Protein AF-A0A838VTC4-F1 (afdb_monomer)

Nearest PDB structures (foldseek):
  7eev-assembly1_A  TM=9.833E-01  e=1.270E-20  Rhodococcus wratislaviensis

pLDDT: mean 94.17, std 4.6, range [53.31, 98.56]

Sequence (169 aa):
SDVFGSDICTCRPYLAHGIEVCVQTAQEGGVGIIIYCRKEGRALGEVTKFLVYNARKRQVGGDRADAYFSRTECVAGVQDMRFQELMPDVLHWLGISRIDRMVSMSNLKFDAIINSGIEIVERVAIPDDLIPPDARVEIEAKKAAGYYTEGVVLDELGLAEIKGRALEV

Mean predicted aligned error: 3.41 Å

Secondary structure (DSSP, 8-state):
-TTT--SSSSHHHHHHHHHHHHHHHHHTTS---------TTTTT-HHHHHHHHHHHHHSTT-SBSTTHHHHHHHHHSSS-----TTTTHHHHHTT--EEEEEE---HHHHHHHHHTT-EEEEEEPPPGGGS-GGGHHHHHHHHHTT---SSPPP-HHHHHH-B-PPPP-

Structure (mmCIF, N/CA/C/O backbone):
data_AF-A0A838VTC4-F1
#
_entry.id   AF-A0A838VTC4-F1
#
loop_
_atom_site.group_PDB
_atom_site.id
_atom_site.type_symbol
_atom_site.label_atom_id
_atom_site.label_alt_id
_atom_site.label_comp_id
_atom_site.label_asym_id
_atom_site.label_entity_id
_atom_site.label_seq_id
_atom_site.pdbx_PDB_ins_code
_atom_site.Cartn_x
_atom_site.Cartn_y
_atom_site.Cartn_z
_atom_site.occupancy
_atom_site.B_iso_or_equiv
_atom_site.auth_seq_id
_atom_site.auth_comp_id
_atom_site.auth_asym_id
_atom_site.auth_atom_id
_atom_site.pdbx_PDB_model_num
ATOM 1 N N . SER A 1 1 ? -5.618 5.644 -9.972 1.00 85.56 1 SER A N 1
ATOM 2 C CA . SER A 1 1 ? -6.216 4.294 -9.957 1.00 85.56 1 SER A CA 1
ATOM 3 C C . SER A 1 1 ? -7.554 4.350 -9.251 1.00 85.56 1 SER A C 1
ATOM 5 O O . SER A 1 1 ? -8.536 3.947 -9.851 1.00 85.56 1 SER A O 1
ATOM 7 N N . ASP A 1 2 ? -7.609 4.957 -8.066 1.00 91.94 2 ASP A N 1
ATOM 8 C CA . ASP A 1 2 ? -8.803 5.057 -7.213 1.00 91.94 2 ASP A CA 1
ATOM 9 C C . ASP A 1 2 ? -10.041 5.582 -7.955 1.00 91.94 2 ASP A C 1
ATOM 11 O O . ASP A 1 2 ? -11.115 5.010 -7.821 1.00 91.94 2 ASP A O 1
ATOM 15 N N . VAL A 1 3 ? -9.870 6.598 -8.811 1.00 89.50 3 VAL A N 1
ATOM 16 C CA . VAL A 1 3 ? -10.949 7.153 -9.652 1.00 89.50 3 VAL A CA 1
ATOM 17 C C . VAL A 1 3 ? -10.935 6.570 -11.071 1.00 89.50 3 VAL A C 1
ATOM 19 O O . VAL A 1 3 ? -11.936 6.050 -11.546 1.00 89.50 3 VAL A O 1
ATOM 22 N N . PHE A 1 4 ? -9.789 6.626 -11.760 1.00 90.19 4 PHE A N 1
ATOM 23 C CA . PHE A 1 4 ? -9.688 6.298 -13.194 1.00 90.19 4 PHE A CA 1
ATOM 24 C C . PHE A 1 4 ? -9.511 4.805 -13.525 1.00 90.19 4 PHE A C 1
ATOM 26 O O . PHE A 1 4 ? -9.187 4.460 -14.655 1.00 90.19 4 PHE A O 1
ATOM 33 N N . GLY A 1 5 ? -9.633 3.901 -12.554 1.00 87.75 5 GLY A N 1
ATOM 34 C CA . GLY A 1 5 ? -9.686 2.459 -12.818 1.00 87.75 5 GLY A CA 1
ATOM 35 C C . GLY A 1 5 ? -8.370 1.760 -13.189 1.00 87.75 5 GLY A C 1
ATOM 36 O O . GLY A 1 5 ? -8.390 0.543 -13.336 1.00 87.75 5 GLY A O 1
ATOM 37 N N . SER A 1 6 ? -7.242 2.478 -13.287 1.00 88.81 6 SER A N 1
ATOM 38 C CA . SER A 1 6 ? -5.933 1.919 -13.686 1.00 88.81 6 SER A CA 1
ATOM 39 C C . SER A 1 6 ? -5.552 0.622 -12.953 1.00 88.81 6 SER A C 1
ATOM 41 O O . SER A 1 6 ? -5.682 0.537 -11.728 1.00 88.81 6 SER A O 1
ATOM 43 N N . ASP A 1 7 ? -5.044 -0.338 -13.727 1.00 91.75 7 ASP A N 1
ATOM 44 C CA . ASP A 1 7 ? -4.662 -1.711 -13.370 1.00 91.75 7 ASP A CA 1
ATOM 45 C C . ASP A 1 7 ? -3.146 -1.905 -13.151 1.00 91.75 7 ASP A C 1
ATOM 47 O O . ASP A 1 7 ? -2.719 -2.991 -12.778 1.00 91.75 7 ASP A O 1
ATOM 51 N N . ILE A 1 8 ? -2.326 -0.861 -13.321 1.00 92.38 8 ILE A N 1
ATOM 52 C CA . ILE A 1 8 ? -0.862 -0.917 -13.113 1.00 92.38 8 ILE A CA 1
ATOM 53 C C . ILE A 1 8 ? -0.454 -0.916 -11.630 1.00 92.38 8 ILE A C 1
ATOM 55 O O . ILE A 1 8 ? 0.719 -1.084 -11.293 1.00 92.38 8 ILE A O 1
ATOM 59 N N . CYS A 1 9 ? -1.401 -0.643 -10.733 1.00 93.88 9 CYS A N 1
ATOM 60 C CA . CYS A 1 9 ? -1.152 -0.563 -9.303 1.00 93.88 9 CYS A CA 1
ATOM 61 C C . CYS A 1 9 ? -2.320 -1.126 -8.494 1.00 93.88 9 CYS A C 1
ATOM 63 O O . CYS A 1 9 ? -3.454 -1.205 -8.969 1.00 93.88 9 CYS A O 1
ATOM 65 N N . THR A 1 10 ? -2.053 -1.468 -7.238 1.00 95.38 10 THR A N 1
ATOM 66 C CA . THR A 1 10 ? -3.048 -2.042 -6.326 1.00 95.38 10 THR A CA 1
ATOM 67 C C . THR A 1 10 ? -3.829 -1.013 -5.523 1.00 95.38 10 THR A C 1
ATOM 69 O O . THR A 1 10 ? -4.661 -1.409 -4.722 1.00 95.38 10 THR A O 1
ATOM 72 N N . CYS A 1 11 ? -3.644 0.295 -5.740 1.00 94.81 11 CYS A N 1
ATOM 73 C CA . CYS A 1 11 ? -4.306 1.338 -4.938 1.00 94.81 11 CYS A CA 1
ATOM 74 C C . CYS A 1 11 ? -5.837 1.181 -4.876 1.00 94.81 11 CYS A C 1
ATOM 76 O O . CYS A 1 11 ? -6.391 1.111 -3.780 1.00 94.81 11 CYS A O 1
ATOM 78 N N . ARG A 1 12 ? -6.511 1.047 -6.030 1.00 95.19 12 ARG A N 1
ATOM 79 C CA . ARG A 1 12 ? -7.968 0.856 -6.081 1.00 95.19 12 ARG A CA 1
ATOM 80 C C . ARG A 1 12 ? -8.414 -0.490 -5.492 1.00 95.19 12 ARG A C 1
ATOM 82 O O . ARG A 1 12 ? -9.309 -0.459 -4.652 1.00 95.19 12 ARG A O 1
ATOM 89 N N . PRO A 1 13 ? -7.828 -1.644 -5.875 1.00 95.75 13 PRO A N 1
ATOM 90 C CA . PRO A 1 13 ? -8.122 -2.916 -5.215 1.00 95.75 13 PRO A CA 1
ATOM 91 C C . PRO A 1 13 ? -7.987 -2.862 -3.690 1.00 95.75 13 PRO A C 1
ATOM 93 O O . PRO A 1 13 ? -8.860 -3.342 -2.978 1.00 95.75 13 PRO A O 1
ATOM 96 N N . TYR A 1 14 ? -6.941 -2.204 -3.185 1.00 95.62 14 TYR A N 1
ATOM 97 C CA . TYR A 1 14 ? -6.702 -2.067 -1.750 1.00 95.62 14 TYR A CA 1
ATOM 98 C C . TYR A 1 14 ? -7.752 -1.185 -1.066 1.00 95.62 14 TYR A C 1
ATOM 100 O O . TYR A 1 14 ? -8.201 -1.505 0.031 1.00 95.62 14 TYR A O 1
ATOM 108 N N . LEU A 1 15 ? -8.156 -0.082 -1.707 1.00 96.25 15 LEU A N 1
ATOM 109 C CA . LEU A 1 15 ? -9.227 0.779 -1.207 1.00 96.25 15 LEU A CA 1
ATOM 110 C C . LEU A 1 15 ? -10.560 0.024 -1.142 1.00 96.25 15 LEU A C 1
ATOM 112 O O . LEU A 1 15 ? -11.241 0.086 -0.124 1.00 96.25 15 LEU A O 1
ATOM 116 N N . ALA A 1 16 ? -10.912 -0.706 -2.204 1.00 95.88 16 ALA A N 1
ATOM 117 C CA . ALA A 1 16 ? -12.139 -1.496 -2.255 1.00 95.88 16 ALA A CA 1
ATOM 118 C C . ALA A 1 16 ? -12.147 -2.598 -1.186 1.00 95.88 16 ALA A C 1
ATOM 120 O O . ALA A 1 16 ? -13.109 -2.694 -0.429 1.00 95.88 16 ALA A O 1
ATOM 121 N N . HIS A 1 17 ? -11.052 -3.353 -1.064 1.00 97.12 17 HIS A N 1
ATOM 122 C CA . HIS A 1 17 ? -10.907 -4.385 -0.040 1.00 97.12 17 HIS A CA 1
ATOM 123 C C . HIS A 1 17 ? -10.958 -3.803 1.380 1.00 97.12 17 HIS A C 1
ATOM 125 O O . HIS A 1 17 ? -11.638 -4.335 2.250 1.00 97.12 17 HIS A O 1
ATOM 131 N N . GLY A 1 18 ? -10.304 -2.663 1.620 1.00 97.56 18 GLY A N 1
ATOM 132 C CA . GLY A 1 18 ? -10.391 -1.973 2.906 1.00 97.56 18 GLY A CA 1
ATOM 133 C C . GLY A 1 18 ? -11.827 -1.576 3.257 1.00 97.56 18 GLY A C 1
ATOM 134 O O . GLY A 1 18 ? -12.248 -1.769 4.397 1.00 97.56 18 GLY A O 1
ATOM 135 N N . ILE A 1 19 ? -12.589 -1.046 2.292 1.00 97.75 19 ILE A N 1
ATOM 136 C CA . ILE A 1 19 ? -14.006 -0.698 2.483 1.00 97.75 19 ILE A CA 1
ATOM 137 C C . ILE A 1 19 ? -14.830 -1.952 2.789 1.00 97.75 19 ILE A C 1
ATOM 139 O O . ILE A 1 19 ? -15.636 -1.924 3.714 1.00 97.75 19 ILE A O 1
ATOM 143 N N . GLU A 1 20 ? -14.612 -3.045 2.060 1.00 97.81 20 GLU A N 1
ATOM 144 C CA . GLU A 1 20 ? -15.281 -4.327 2.300 1.00 97.81 20 GLU A CA 1
ATOM 145 C C . GLU A 1 20 ? -15.036 -4.834 3.726 1.00 97.81 20 GLU A C 1
ATOM 147 O O . GLU A 1 20 ? -15.995 -5.099 4.449 1.00 97.81 20 GLU A O 1
ATOM 152 N N . VAL A 1 21 ? -13.774 -4.873 4.167 1.00 97.88 21 VAL A N 1
ATOM 153 C CA . VAL A 1 21 ? -13.415 -5.265 5.538 1.00 97.88 21 VAL A CA 1
ATOM 154 C C . VAL A 1 21 ? -14.064 -4.330 6.559 1.00 97.88 21 VAL A C 1
ATOM 156 O O . VAL A 1 21 ? -14.585 -4.792 7.567 1.00 97.88 21 VAL A O 1
ATOM 159 N N . CYS A 1 22 ? -14.103 -3.019 6.303 1.00 98.19 22 CYS A N 1
ATOM 160 C CA . CYS A 1 22 ? -14.771 -2.068 7.196 1.00 98.19 22 CYS A CA 1
ATOM 161 C C . CYS A 1 22 ? -16.278 -2.331 7.323 1.00 98.19 22 CYS A C 1
ATOM 163 O O . CYS A 1 22 ? -16.821 -2.228 8.424 1.00 98.19 22 CYS A O 1
ATOM 165 N N . VAL A 1 23 ? -16.950 -2.662 6.216 1.00 98.31 23 VAL A N 1
ATOM 166 C CA . VAL A 1 23 ? -18.380 -3.003 6.208 1.00 98.31 23 VAL A CA 1
ATOM 167 C C . VAL A 1 23 ? -18.625 -4.308 6.962 1.00 98.31 23 VAL A C 1
ATOM 169 O O . VAL A 1 23 ? -19.526 -4.345 7.796 1.00 98.31 23 VAL A O 1
ATOM 172 N N . GLN A 1 24 ? -17.807 -5.339 6.732 1.00 97.88 24 GLN A N 1
ATOM 173 C CA . GLN A 1 24 ? -17.883 -6.610 7.463 1.00 97.88 24 GLN A CA 1
ATOM 174 C C . GLN A 1 24 ? -17.704 -6.394 8.971 1.00 97.88 24 GLN A C 1
ATOM 176 O O . GLN A 1 24 ? -18.561 -6.794 9.753 1.00 97.88 24 GLN A O 1
ATOM 181 N N . THR A 1 25 ? -16.670 -5.650 9.377 1.00 97.88 25 THR A N 1
ATOM 182 C CA . THR A 1 25 ? -16.437 -5.297 10.785 1.00 97.88 25 THR A CA 1
ATOM 183 C C . THR A 1 25 ? -17.648 -4.592 11.401 1.00 97.88 25 THR A C 1
ATOM 185 O O . THR A 1 25 ? -18.024 -4.892 12.531 1.00 97.88 25 THR A O 1
ATOM 188 N N . ALA A 1 26 ? -18.294 -3.673 10.675 1.00 97.62 26 ALA A N 1
ATOM 189 C CA . ALA A 1 26 ? -19.499 -2.998 11.161 1.00 97.62 26 ALA A CA 1
ATOM 190 C C . ALA A 1 26 ? -20.701 -3.952 11.300 1.00 97.62 26 ALA A C 1
ATOM 192 O O . ALA A 1 26 ? -21.472 -3.836 12.252 1.00 97.62 26 ALA A O 1
ATOM 193 N N . GLN A 1 27 ? -20.856 -4.911 10.383 1.00 98.19 27 GLN A N 1
ATOM 194 C CA . GLN A 1 27 ? -21.901 -5.941 10.450 1.00 98.19 27 GLN A CA 1
ATOM 195 C C . GLN A 1 27 ? -21.704 -6.901 11.630 1.00 98.19 27 GLN A C 1
ATOM 197 O O . GLN A 1 27 ? -22.682 -7.370 12.208 1.00 98.19 27 GLN A O 1
ATOM 202 N N . GLU A 1 28 ? -20.455 -7.146 12.020 1.00 97.69 28 GLU A N 1
ATOM 203 C CA . GLU A 1 28 ? -20.073 -7.961 13.179 1.00 97.69 28 GLU A CA 1
ATOM 204 C C . GLU A 1 28 ? -20.172 -7.197 14.517 1.00 97.69 28 GLU A C 1
ATOM 206 O O . GLU A 1 28 ? -19.882 -7.752 15.576 1.00 97.69 28 GLU A O 1
ATOM 211 N N . GLY A 1 29 ? -20.615 -5.934 14.494 1.00 97.00 29 GLY A N 1
ATOM 212 C CA . GLY A 1 29 ? -20.790 -5.093 15.683 1.00 97.00 29 GLY A CA 1
ATOM 213 C C . GLY A 1 29 ? -19.558 -4.272 16.079 1.00 97.00 29 GLY A C 1
ATOM 214 O O . GLY A 1 29 ? -19.562 -3.646 17.139 1.00 97.00 29 GLY A O 1
ATOM 215 N N . GLY A 1 30 ? -18.514 -4.257 15.247 1.00 97.19 30 GLY A N 1
ATOM 216 C CA . GLY A 1 30 ? -17.336 -3.404 15.395 1.00 97.19 30 GLY A CA 1
ATOM 217 C C . GLY A 1 30 ? -17.453 -2.065 14.656 1.00 97.19 30 GLY A C 1
ATOM 218 O O . GLY A 1 30 ? -18.529 -1.636 14.240 1.00 97.19 30 GLY A O 1
ATOM 219 N N . VAL A 1 31 ? -16.314 -1.390 14.471 1.00 97.75 31 VAL A N 1
ATOM 220 C CA . VAL A 1 31 ? -16.219 -0.129 13.720 1.00 97.75 31 VAL A CA 1
ATOM 221 C C . VAL A 1 31 ? -15.117 -0.236 12.670 1.00 97.75 31 VAL A C 1
ATOM 223 O O . VAL A 1 31 ? -13.951 -0.443 12.995 1.00 97.75 31 VAL A O 1
ATOM 226 N N . GLY A 1 32 ? -15.487 -0.074 11.400 1.00 97.69 32 GLY A N 1
ATOM 227 C CA . GLY A 1 32 ? -14.544 0.048 10.291 1.00 97.69 32 GLY A CA 1
ATOM 228 C C . GLY A 1 32 ? -14.164 1.506 10.026 1.00 97.69 32 GLY A C 1
ATOM 229 O O . GLY A 1 32 ? -15.035 2.375 9.998 1.00 97.69 32 GLY A O 1
ATOM 230 N N . ILE A 1 33 ? -12.875 1.784 9.810 1.00 97.56 33 ILE A N 1
ATOM 231 C CA . ILE A 1 33 ? -12.361 3.138 9.557 1.00 97.56 33 ILE A CA 1
ATOM 232 C C . ILE A 1 33 ? -11.449 3.128 8.329 1.00 97.56 33 ILE A C 1
ATOM 234 O O . ILE A 1 33 ? -10.474 2.382 8.266 1.00 97.56 33 ILE A O 1
ATOM 238 N N . ILE A 1 34 ? -11.725 4.027 7.381 1.00 97.31 34 ILE A N 1
ATOM 239 C CA . ILE A 1 34 ? -10.852 4.306 6.238 1.00 97.31 34 ILE A CA 1
ATOM 240 C C . ILE A 1 34 ? -10.224 5.684 6.403 1.00 97.31 34 ILE A C 1
ATOM 242 O O . ILE A 1 34 ? -10.914 6.702 6.424 1.00 97.31 34 ILE A O 1
ATOM 246 N N . ILE A 1 35 ? -8.893 5.721 6.449 1.00 95.69 35 ILE A N 1
ATOM 247 C CA . ILE A 1 35 ? -8.120 6.964 6.433 1.00 95.69 35 ILE A CA 1
ATOM 248 C C . ILE A 1 35 ? -7.581 7.184 5.022 1.00 95.69 35 ILE A C 1
ATOM 250 O O . ILE A 1 35 ? -6.639 6.523 4.578 1.00 95.69 35 ILE A O 1
ATOM 254 N N . TYR A 1 36 ? -8.165 8.148 4.314 1.00 95.31 36 TYR A N 1
ATOM 255 C CA . TYR A 1 36 ? -7.762 8.490 2.953 1.00 95.31 36 TYR A CA 1
ATOM 256 C C . TYR A 1 36 ? -6.722 9.623 2.942 1.00 95.31 36 TYR A C 1
ATOM 258 O O . TYR A 1 36 ? -7.046 10.809 2.851 1.00 95.31 36 TYR A O 1
ATOM 266 N N . CYS A 1 37 ? -5.438 9.269 3.045 1.00 92.81 37 CYS A N 1
ATOM 267 C CA . CYS A 1 37 ? -4.347 10.246 3.002 1.00 92.81 37 CYS A CA 1
ATOM 268 C C . CYS A 1 37 ? -4.117 10.772 1.576 1.00 92.81 37 CYS A C 1
ATOM 270 O O . CYS A 1 37 ? -3.650 10.038 0.704 1.00 92.81 37 CYS A O 1
ATOM 272 N N . ARG A 1 38 ? -4.320 12.076 1.357 1.00 92.38 38 ARG A N 1
ATOM 273 C CA . ARG A 1 38 ? -4.102 12.760 0.064 1.00 92.38 38 ARG A CA 1
ATOM 274 C C . ARG A 1 38 ? -2.613 13.005 -0.252 1.00 92.38 38 ARG A C 1
ATOM 276 O O . ARG A 1 38 ? -2.207 14.126 -0.535 1.00 92.38 38 ARG A O 1
ATOM 283 N N . LYS A 1 39 ? -1.791 11.954 -0.191 1.00 92.12 39 LYS A N 1
ATOM 284 C CA . LYS A 1 39 ? -0.341 11.965 -0.465 1.00 92.12 39 LYS A CA 1
ATOM 285 C C . LYS A 1 39 ? -0.036 11.187 -1.756 1.00 92.12 39 LYS A C 1
ATOM 287 O O . LYS A 1 39 ? 0.592 10.126 -1.721 1.00 92.12 39 LYS A O 1
ATOM 292 N N . GLU A 1 40 ? -0.532 11.694 -2.887 1.00 94.50 40 GLU A N 1
ATOM 293 C CA . GLU A 1 40 ? -0.437 11.035 -4.202 1.00 94.50 40 GLU A CA 1
ATOM 294 C C . GLU A 1 40 ? 1.019 10.784 -4.629 1.00 94.50 40 GLU A C 1
ATOM 296 O O . GLU A 1 40 ? 1.914 11.582 -4.351 1.00 94.50 40 GLU A O 1
ATOM 301 N N . GLY A 1 41 ? 1.257 9.652 -5.296 1.00 92.44 41 GLY A N 1
ATOM 302 C CA . GLY A 1 41 ? 2.555 9.314 -5.872 1.00 92.44 41 GLY A CA 1
ATOM 303 C C . GLY A 1 41 ? 3.661 9.169 -4.834 1.00 92.44 41 GLY A C 1
ATOM 304 O O . GLY A 1 41 ? 4.777 9.575 -5.106 1.00 92.44 41 GLY A O 1
ATOM 305 N N . ARG A 1 42 ? 3.369 8.657 -3.629 1.00 93.88 42 ARG A N 1
ATOM 306 C CA . ARG A 1 42 ? 4.317 8.680 -2.496 1.00 93.88 42 ARG A CA 1
ATOM 307 C C . ARG A 1 42 ? 4.762 10.104 -2.128 1.00 93.88 42 ARG A C 1
ATOM 309 O O . ARG A 1 42 ? 5.927 10.346 -1.840 1.00 93.88 42 ARG A O 1
ATOM 316 N N . ALA A 1 43 ? 3.804 11.030 -2.136 1.00 94.62 43 ALA A N 1
ATOM 317 C CA . ALA A 1 43 ? 4.012 12.469 -1.971 1.00 94.62 43 ALA A CA 1
ATOM 318 C C . ALA A 1 43 ? 4.889 13.137 -3.055 1.00 94.62 43 ALA A C 1
ATOM 320 O O . ALA A 1 43 ? 5.260 14.294 -2.895 1.00 94.62 43 ALA A O 1
ATOM 321 N N . LEU A 1 44 ? 5.153 12.460 -4.182 1.00 94.25 44 LEU A N 1
ATOM 322 C CA . LEU A 1 44 ? 5.819 13.039 -5.361 1.00 94.25 44 LEU A CA 1
ATOM 323 C C . LEU A 1 44 ? 4.854 13.796 -6.287 1.00 94.25 44 LEU A C 1
ATOM 325 O O . LEU A 1 44 ? 5.287 14.485 -7.212 1.00 94.25 44 LEU A O 1
ATOM 329 N N . GLY A 1 45 ? 3.546 13.630 -6.074 1.00 94.31 45 GLY A N 1
ATOM 330 C CA . GLY A 1 45 ? 2.504 14.200 -6.919 1.00 94.31 45 GLY A CA 1
ATOM 331 C C . GLY A 1 45 ? 2.172 13.355 -8.152 1.00 94.31 45 GLY A C 1
ATOM 332 O O . GLY A 1 45 ? 2.879 12.423 -8.542 1.00 94.31 45 GLY A O 1
ATOM 333 N N . GLU A 1 46 ? 1.040 13.686 -8.767 1.00 93.75 46 GLU A N 1
ATOM 334 C CA . GLU A 1 46 ? 0.459 12.929 -9.879 1.00 93.75 46 GLU A CA 1
ATOM 335 C C . GLU A 1 46 ? 1.295 13.017 -11.168 1.00 93.75 46 GLU A C 1
ATOM 337 O O . GLU A 1 46 ? 1.498 12.010 -11.844 1.00 93.75 46 GLU A O 1
ATOM 342 N N . VAL A 1 47 ? 1.847 14.195 -11.481 1.00 94.75 47 VAL A N 1
ATOM 343 C CA . VAL A 1 47 ? 2.671 14.403 -12.687 1.00 94.75 47 VAL A CA 1
ATOM 344 C C . VAL A 1 47 ? 3.905 13.499 -12.663 1.00 94.75 47 VAL A C 1
ATOM 346 O O . VAL A 1 47 ? 4.145 12.744 -13.606 1.00 94.75 47 VAL A O 1
ATOM 349 N N . THR A 1 48 ? 4.649 13.505 -11.555 1.00 95.25 48 THR A N 1
ATOM 350 C CA . THR A 1 48 ? 5.833 12.657 -11.367 1.00 95.25 48 THR A CA 1
ATOM 351 C C . THR A 1 48 ? 5.475 11.177 -11.452 1.00 95.25 48 THR A C 1
ATOM 353 O O . THR A 1 48 ? 6.176 10.405 -12.104 1.00 95.25 48 THR A O 1
ATOM 356 N N . LYS A 1 49 ? 4.341 10.768 -10.870 1.00 93.69 49 LYS A N 1
ATOM 357 C CA . LYS A 1 49 ? 3.840 9.392 -10.970 1.00 93.69 49 LYS A CA 1
ATOM 358 C C . LYS A 1 49 ? 3.621 8.959 -12.421 1.00 93.69 49 LYS A C 1
ATOM 360 O O . LYS A 1 49 ? 4.036 7.860 -12.788 1.00 93.69 49 LYS A O 1
ATOM 365 N N . PHE A 1 50 ? 3.020 9.804 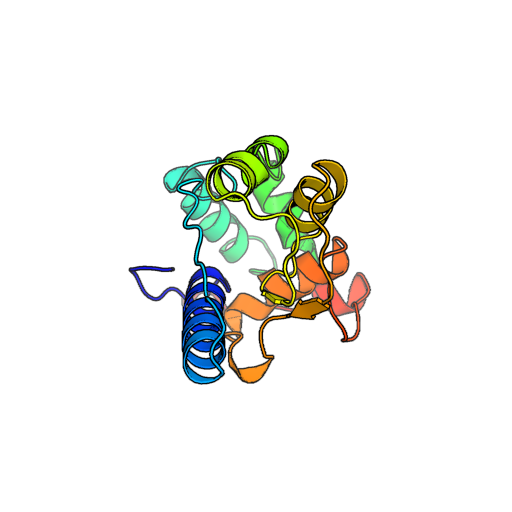-13.259 1.00 93.38 50 PHE A N 1
ATOM 366 C CA . PHE A 1 50 ? 2.838 9.483 -14.676 1.00 93.38 50 PHE A CA 1
ATOM 367 C C . PHE A 1 50 ? 4.157 9.432 -15.448 1.00 93.38 50 PHE A C 1
ATOM 369 O O . PHE A 1 50 ? 4.314 8.572 -16.318 1.00 93.38 50 PHE A O 1
ATOM 376 N N . LEU A 1 51 ? 5.125 10.295 -15.123 1.00 95.19 51 LEU A N 1
ATOM 377 C CA . LEU A 1 51 ? 6.475 10.207 -15.688 1.00 95.19 51 LEU A CA 1
ATOM 378 C C . LEU A 1 51 ? 7.142 8.875 -15.320 1.00 95.19 51 LEU A C 1
ATOM 380 O O . LEU A 1 51 ? 7.671 8.198 -16.200 1.00 95.19 51 LEU A O 1
ATOM 384 N N . VAL A 1 52 ? 7.035 8.445 -14.058 1.00 94.62 52 VAL A N 1
ATOM 385 C CA . VAL A 1 52 ? 7.553 7.149 -13.592 1.00 94.62 52 VAL A CA 1
ATOM 386 C C . VAL A 1 52 ? 6.869 5.984 -14.305 1.00 94.62 52 VAL A C 1
ATOM 388 O O . VAL A 1 52 ? 7.553 5.076 -14.768 1.00 94.62 52 VAL A O 1
ATOM 391 N N . TYR A 1 53 ? 5.541 5.994 -14.448 1.00 93.38 53 TYR A N 1
ATOM 392 C CA . TYR A 1 53 ? 4.817 4.931 -15.160 1.00 93.38 53 TYR A CA 1
ATOM 393 C C . TYR A 1 53 ? 5.243 4.832 -16.628 1.00 93.38 53 TYR A C 1
ATOM 395 O O . TYR A 1 53 ? 5.512 3.738 -17.126 1.00 93.38 53 TYR A O 1
ATOM 403 N N . ASN A 1 54 ? 5.384 5.974 -17.301 1.00 93.00 54 ASN A N 1
ATOM 404 C CA . ASN A 1 54 ? 5.882 6.029 -18.671 1.00 93.00 54 ASN A CA 1
ATOM 405 C C . ASN A 1 54 ? 7.324 5.513 -18.785 1.00 93.00 54 ASN A C 1
ATOM 407 O O . ASN A 1 54 ? 7.618 4.721 -19.680 1.00 93.00 54 ASN A O 1
ATOM 411 N N . ALA A 1 55 ? 8.214 5.932 -17.882 1.00 93.62 55 ALA A N 1
ATOM 412 C CA . ALA A 1 55 ? 9.607 5.491 -17.860 1.00 93.62 55 ALA A CA 1
ATOM 413 C C . ALA A 1 55 ? 9.723 3.980 -17.599 1.00 93.62 55 ALA A C 1
ATOM 415 O O . ALA A 1 55 ? 10.496 3.295 -18.267 1.00 93.62 55 ALA A O 1
ATOM 416 N N . ARG A 1 56 ? 8.912 3.447 -16.678 1.00 93.88 56 ARG A N 1
ATOM 417 C CA . ARG A 1 56 ? 8.831 2.012 -16.377 1.00 93.88 56 ARG A CA 1
ATOM 418 C C . ARG A 1 56 ? 8.397 1.185 -17.581 1.00 93.88 56 ARG A C 1
ATOM 420 O O . ARG A 1 56 ? 9.016 0.166 -17.850 1.00 93.88 56 ARG A O 1
ATOM 427 N N . LYS A 1 57 ? 7.371 1.620 -18.318 1.00 92.12 57 LYS A N 1
ATOM 428 C CA . LYS A 1 57 ? 6.875 0.894 -19.501 1.00 92.12 57 LYS A CA 1
ATOM 429 C C . LYS A 1 57 ? 7.824 0.987 -20.703 1.00 92.12 57 LYS A C 1
ATOM 431 O O . LYS A 1 57 ? 7.906 0.034 -21.469 1.00 92.12 57 LYS A O 1
ATOM 436 N N . ARG A 1 58 ? 8.538 2.108 -20.876 1.00 91.88 58 ARG A N 1
ATOM 437 C CA . ARG A 1 58 ? 9.413 2.368 -22.042 1.00 91.88 58 ARG A CA 1
ATOM 438 C C . ARG A 1 58 ? 10.874 1.949 -21.870 1.00 91.88 58 ARG A C 1
ATOM 440 O O . ARG A 1 58 ? 11.644 2.063 -22.820 1.00 91.88 58 ARG A O 1
ATOM 447 N N . GLN A 1 59 ? 11.288 1.501 -20.687 1.00 91.44 59 GLN A N 1
ATOM 448 C CA . GLN A 1 59 ? 12.652 1.005 -20.506 1.00 91.44 59 GLN A CA 1
ATOM 449 C C . GLN A 1 59 ? 12.900 -0.280 -21.313 1.00 91.44 59 GLN A C 1
ATOM 451 O O . GLN A 1 59 ? 11.977 -1.038 -21.620 1.00 91.44 59 GLN A O 1
ATOM 456 N N . VAL A 1 60 ? 14.173 -0.566 -21.594 1.00 90.38 60 VAL A N 1
ATOM 457 C CA . VAL A 1 60 ? 14.582 -1.841 -22.198 1.00 90.38 60 VAL A CA 1
ATOM 458 C C . VAL A 1 60 ? 14.119 -3.000 -21.313 1.00 90.38 60 VAL A C 1
ATOM 460 O O . VAL A 1 60 ? 14.383 -3.009 -20.110 1.00 90.38 60 VAL A O 1
ATOM 463 N N . GLY A 1 61 ? 13.424 -3.969 -21.910 1.00 90.31 61 GLY A N 1
ATOM 464 C CA . GLY A 1 61 ? 12.846 -5.116 -21.202 1.00 90.31 61 GLY A CA 1
ATOM 465 C C . GLY A 1 61 ? 11.471 -4.863 -20.570 1.00 90.31 61 GLY A C 1
ATOM 466 O O . GLY A 1 61 ? 10.963 -5.760 -19.904 1.00 90.31 61 GLY A O 1
ATOM 467 N N . GLY A 1 62 ? 10.869 -3.687 -20.786 1.00 92.69 62 GLY A N 1
ATOM 468 C CA . GLY A 1 62 ? 9.514 -3.361 -20.339 1.00 92.69 62 GLY A CA 1
ATOM 469 C C . GLY A 1 62 ? 9.403 -3.052 -18.844 1.00 92.69 62 GLY A C 1
ATOM 470 O O . GLY A 1 62 ? 10.391 -2.789 -18.159 1.00 92.69 62 GLY A O 1
ATOM 471 N N . ASP A 1 63 ? 8.173 -3.056 -18.335 1.00 94.56 63 ASP A N 1
ATOM 472 C CA . ASP A 1 63 ? 7.885 -2.806 -16.921 1.00 94.56 63 ASP A CA 1
ATOM 473 C C . ASP A 1 63 ? 8.169 -4.064 -16.095 1.00 94.56 63 ASP A C 1
ATOM 475 O O . ASP A 1 63 ? 7.431 -5.038 -16.215 1.00 94.56 63 ASP A O 1
ATOM 479 N N . ARG A 1 64 ? 9.240 -4.051 -15.295 1.00 95.00 64 ARG A N 1
ATOM 480 C CA . ARG A 1 64 ? 9.721 -5.210 -14.529 1.00 95.00 64 ARG A CA 1
ATOM 481 C C . ARG A 1 64 ? 9.799 -4.927 -13.033 1.00 95.00 64 ARG A C 1
ATOM 483 O O . ARG A 1 64 ? 10.054 -3.783 -12.640 1.00 95.00 64 ARG A O 1
ATOM 490 N N . ALA A 1 65 ? 9.607 -5.956 -12.207 1.00 94.94 65 ALA A N 1
ATOM 491 C CA . ALA A 1 65 ? 9.560 -5.795 -10.752 1.00 94.94 65 ALA A CA 1
ATOM 492 C C . ALA A 1 65 ? 10.935 -5.456 -10.147 1.00 94.94 65 ALA A C 1
ATOM 494 O O . ALA A 1 65 ? 11.014 -4.586 -9.280 1.00 94.94 65 ALA A O 1
ATOM 495 N N . ASP A 1 66 ? 12.020 -6.045 -10.663 1.00 93.88 66 ASP A N 1
ATOM 496 C CA . ASP A 1 66 ? 13.410 -5.759 -10.257 1.00 93.88 66 ASP A CA 1
ATOM 497 C C . ASP A 1 66 ? 13.786 -4.275 -10.430 1.00 93.88 66 ASP A C 1
ATOM 499 O O . ASP A 1 66 ? 14.523 -3.697 -9.634 1.00 93.88 66 ASP A O 1
ATOM 503 N N . ALA A 1 67 ? 13.229 -3.620 -11.452 1.00 93.56 67 ALA A N 1
ATOM 504 C CA . ALA A 1 67 ? 13.505 -2.223 -11.777 1.00 93.56 67 ALA A CA 1
ATOM 505 C C . ALA A 1 67 ? 12.488 -1.226 -11.184 1.00 93.56 67 ALA A C 1
ATOM 507 O O . ALA A 1 67 ? 12.548 -0.028 -11.477 1.00 93.56 67 ALA A O 1
ATOM 508 N N . TYR A 1 68 ? 11.525 -1.683 -10.379 1.00 93.44 68 TYR A N 1
ATOM 509 C CA . TYR A 1 68 ? 10.389 -0.863 -9.946 1.00 93.44 68 TYR A CA 1
ATOM 510 C C . TYR A 1 68 ? 10.816 0.399 -9.172 1.00 93.44 68 TYR A C 1
ATOM 512 O O . TYR A 1 68 ? 10.410 1.522 -9.497 1.00 93.44 68 TYR A O 1
ATOM 520 N N . PHE A 1 69 ? 11.643 0.228 -8.137 1.00 91.25 69 PHE A N 1
ATOM 521 C CA . PHE A 1 69 ? 12.058 1.326 -7.261 1.00 91.25 69 PHE A CA 1
ATOM 522 C C . PHE A 1 69 ? 13.130 2.209 -7.900 1.00 91.25 69 PHE A C 1
ATOM 524 O O . PHE A 1 69 ? 13.015 3.435 -7.840 1.00 91.25 69 PHE A O 1
ATOM 531 N N . SER A 1 70 ? 14.098 1.607 -8.597 1.00 90.94 70 SER A N 1
ATOM 532 C CA . SER A 1 70 ? 15.172 2.338 -9.279 1.00 90.94 70 SER A CA 1
ATOM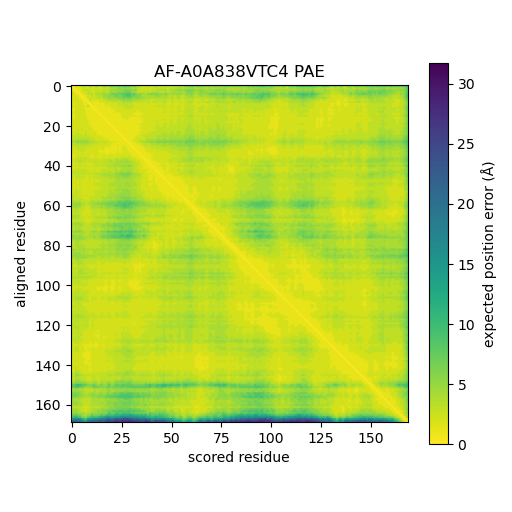 533 C C . SER A 1 70 ? 14.633 3.293 -10.346 1.00 90.94 70 SER A C 1
ATOM 535 O O . SER A 1 70 ? 15.157 4.392 -10.518 1.00 90.94 70 SER A O 1
ATOM 537 N N . ARG A 1 71 ? 13.526 2.946 -11.020 1.00 89.19 71 ARG A N 1
ATOM 538 C CA . ARG A 1 71 ? 12.866 3.867 -11.961 1.00 89.19 71 ARG A CA 1
ATOM 539 C C . ARG A 1 71 ? 12.198 5.053 -11.291 1.00 89.19 71 ARG A C 1
ATOM 541 O O . ARG A 1 71 ? 12.207 6.138 -11.864 1.00 89.19 71 ARG A O 1
ATOM 548 N N . THR A 1 72 ? 11.647 4.863 -10.097 1.00 89.12 72 THR A N 1
ATOM 549 C CA . THR A 1 72 ? 11.098 5.977 -9.313 1.00 89.12 72 THR A CA 1
ATOM 550 C C . THR A 1 72 ? 12.217 6.942 -8.931 1.00 89.12 72 THR A C 1
ATOM 552 O O . THR A 1 72 ? 12.120 8.135 -9.200 1.00 89.12 72 THR A O 1
ATOM 555 N N . GLU A 1 73 ? 13.318 6.410 -8.404 1.00 91.94 73 GLU A N 1
ATOM 556 C CA . GLU A 1 73 ? 14.491 7.182 -7.993 1.00 91.94 73 GLU A CA 1
ATOM 557 C C . GLU A 1 73 ? 15.1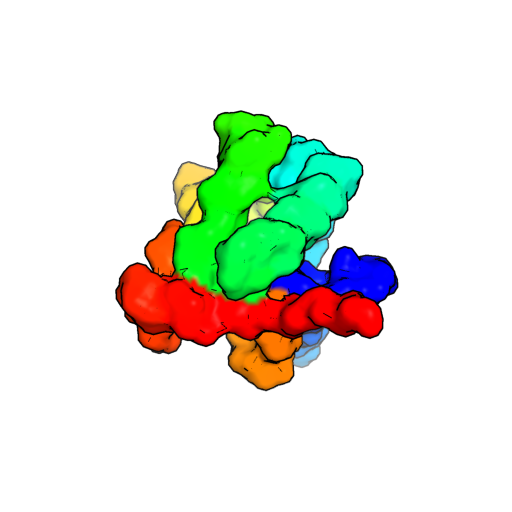74 7.899 -9.167 1.00 91.94 73 GLU A C 1
ATOM 559 O O . GLU A 1 73 ? 15.515 9.069 -9.057 1.00 91.94 73 GLU A O 1
ATOM 564 N N . CYS A 1 74 ? 15.281 7.258 -10.333 1.00 91.25 74 CYS A N 1
ATOM 565 C CA . CYS A 1 74 ? 15.842 7.874 -11.538 1.00 91.25 74 CYS A CA 1
ATOM 566 C C . CYS A 1 74 ? 15.059 9.115 -12.006 1.00 91.25 74 CYS A C 1
ATOM 568 O O . CYS A 1 74 ? 15.649 10.026 -12.582 1.00 91.25 74 CYS A O 1
ATOM 570 N N . VAL A 1 75 ? 13.737 9.138 -11.811 1.00 91.00 75 VAL A N 1
ATOM 571 C CA . VAL A 1 75 ? 12.875 10.251 -12.244 1.00 91.00 75 VAL A CA 1
ATOM 572 C C . VAL A 1 75 ? 12.731 11.306 -11.147 1.00 91.00 75 VAL A C 1
ATOM 574 O O . VAL A 1 75 ? 12.707 12.495 -11.447 1.00 91.00 75 VAL A O 1
ATOM 577 N N . ALA A 1 76 ? 12.610 10.882 -9.889 1.00 91.12 76 ALA A N 1
ATOM 578 C CA . ALA A 1 76 ? 12.244 11.750 -8.774 1.00 91.12 76 ALA A CA 1
ATOM 579 C C . ALA A 1 76 ? 13.400 12.070 -7.810 1.00 91.12 76 ALA A C 1
ATOM 581 O O . ALA A 1 76 ? 13.222 12.871 -6.898 1.00 91.12 76 ALA A O 1
ATOM 582 N N . GLY A 1 77 ? 14.559 11.425 -7.957 1.00 93.44 77 GLY A N 1
ATOM 583 C CA . GLY A 1 77 ? 15.702 11.524 -7.041 1.00 93.44 77 GLY A CA 1
ATOM 584 C C . GLY A 1 77 ? 15.522 10.781 -5.711 1.00 93.44 77 GLY A C 1
ATOM 585 O O . GLY A 1 77 ? 16.485 10.622 -4.971 1.00 93.44 77 GLY A O 1
ATOM 586 N N . VAL A 1 78 ? 14.306 10.319 -5.402 1.00 93.31 78 VAL A N 1
ATOM 587 C CA . VAL A 1 78 ? 13.951 9.596 -4.174 1.00 93.31 78 VAL A CA 1
ATOM 588 C C . VAL A 1 78 ? 12.827 8.594 -4.442 1.00 93.31 78 VAL A C 1
ATOM 590 O O . VAL A 1 78 ? 12.028 8.758 -5.365 1.00 93.31 78 VAL A O 1
ATOM 593 N N . GLN A 1 79 ? 12.738 7.548 -3.621 1.00 91.12 79 GLN A N 1
ATOM 594 C CA . GLN A 1 79 ? 11.726 6.497 -3.781 1.00 91.12 79 GLN A CA 1
ATOM 595 C C . GLN A 1 79 ? 10.400 6.804 -3.072 1.00 91.12 79 GLN A C 1
ATOM 597 O O . GLN A 1 79 ? 9.358 6.283 -3.483 1.00 91.12 79 GLN A O 1
ATOM 602 N N . ASP A 1 80 ? 10.427 7.598 -2.001 1.00 92.75 80 ASP A N 1
ATOM 603 C CA . ASP A 1 80 ? 9.269 7.946 -1.175 1.00 92.75 80 ASP A CA 1
ATOM 604 C C . ASP A 1 80 ? 9.515 9.288 -0.466 1.00 92.75 80 ASP A C 1
ATOM 606 O O . ASP A 1 80 ? 10.552 9.458 0.166 1.00 92.75 80 ASP A O 1
ATOM 610 N N . MET A 1 81 ? 8.578 10.236 -0.568 1.00 93.88 81 MET A N 1
ATOM 611 C CA . MET A 1 81 ? 8.615 11.522 0.151 1.00 93.88 81 MET A CA 1
ATOM 612 C C . MET A 1 81 ? 7.544 11.607 1.245 1.00 93.88 81 MET A C 1
ATOM 614 O O . MET A 1 81 ? 7.302 12.674 1.815 1.00 93.88 81 MET A O 1
ATOM 618 N N . ARG A 1 82 ? 6.830 10.512 1.529 1.00 93.81 82 ARG A N 1
ATOM 619 C CA . ARG A 1 82 ? 5.799 10.514 2.567 1.00 93.81 82 ARG A CA 1
ATOM 620 C C . ARG A 1 82 ? 6.455 10.531 3.934 1.00 93.81 82 ARG A C 1
ATOM 622 O O . ARG A 1 82 ? 7.162 9.604 4.298 1.00 93.81 82 ARG A O 1
ATOM 629 N N . PHE A 1 83 ? 6.070 11.519 4.724 1.00 91.94 83 PHE A N 1
ATOM 630 C CA . PHE A 1 83 ? 6.285 11.507 6.162 1.00 91.94 83 PHE A CA 1
ATOM 631 C C . PHE A 1 83 ? 5.164 10.676 6.811 1.00 91.94 83 PHE A C 1
ATOM 633 O O . PHE A 1 83 ? 4.009 11.125 6.858 1.00 91.94 83 PHE A O 1
ATOM 640 N N . GLN A 1 84 ? 5.458 9.417 7.148 1.00 92.25 84 GLN A N 1
ATOM 641 C CA . GLN A 1 84 ? 4.491 8.445 7.692 1.00 92.25 84 GLN A CA 1
ATOM 642 C C . GLN A 1 84 ? 4.317 8.596 9.202 1.00 92.25 84 GLN A C 1
ATOM 644 O O . GLN A 1 84 ? 3.304 8.183 9.746 1.00 92.25 84 GLN A O 1
ATOM 649 N N . GLU A 1 85 ? 5.253 9.270 9.849 1.00 93.00 85 GLU A N 1
ATOM 650 C CA . GLU A 1 85 ? 5.288 9.595 11.266 1.00 93.00 85 GLU A CA 1
ATOM 651 C C . GLU A 1 85 ? 4.092 10.463 11.688 1.00 93.00 85 GLU A C 1
ATOM 653 O O . GLU A 1 85 ? 3.678 10.399 12.834 1.00 93.00 85 GLU A O 1
ATOM 658 N N . LEU A 1 86 ? 3.487 11.213 10.754 1.00 92.25 86 LEU A N 1
ATOM 659 C CA . LEU A 1 86 ? 2.236 11.966 10.969 1.00 92.25 86 LEU A CA 1
ATOM 660 C C . LEU A 1 86 ? 0.968 11.153 10.663 1.00 92.25 86 LEU A C 1
ATOM 662 O O . LEU A 1 86 ? -0.147 11.654 10.781 1.00 92.25 86 LEU A O 1
ATOM 666 N N . MET A 1 87 ? 1.098 9.924 10.159 1.00 92.00 87 MET A N 1
ATOM 667 C CA . MET A 1 87 ? -0.060 9.080 9.854 1.00 92.00 87 MET A CA 1
ATOM 668 C C . MET A 1 87 ? -0.889 8.732 11.107 1.00 92.00 87 MET A C 1
ATOM 670 O O . MET A 1 87 ? -2.116 8.726 10.985 1.00 92.00 87 MET A O 1
ATOM 674 N N . PRO A 1 88 ? -0.291 8.474 12.291 1.00 96.44 88 PRO A N 1
ATOM 675 C CA . PRO A 1 88 ? -1.054 8.151 13.493 1.00 96.44 88 PRO A CA 1
ATOM 676 C C . PRO A 1 88 ? -1.865 9.312 14.079 1.00 96.44 88 PRO A C 1
ATOM 678 O O . PRO A 1 88 ? -2.776 9.056 14.860 1.00 96.44 88 PRO A O 1
ATOM 681 N N . ASP A 1 89 ? -1.608 10.567 13.695 1.00 96.50 89 ASP A N 1
ATOM 682 C CA . ASP A 1 89 ? -2.263 11.749 14.282 1.00 96.50 89 ASP A CA 1
ATOM 683 C C . ASP A 1 89 ? -3.792 11.659 14.248 1.00 96.50 89 ASP A C 1
ATOM 685 O O . ASP A 1 89 ? -4.469 11.947 15.234 1.00 96.50 89 ASP A O 1
ATOM 689 N N . VAL A 1 90 ? -4.354 11.210 13.122 1.00 96.88 90 VAL A N 1
ATOM 690 C CA . VAL A 1 90 ? -5.807 11.042 12.988 1.00 96.88 90 VAL A CA 1
ATOM 691 C C . VAL A 1 90 ? -6.331 9.879 13.832 1.00 96.88 90 VAL A C 1
ATOM 693 O O . VAL A 1 90 ? -7.441 9.960 14.347 1.00 96.88 90 VAL A O 1
ATOM 696 N N . LEU A 1 91 ? -5.538 8.817 14.015 1.00 97.75 91 LEU A N 1
ATOM 697 C CA . LEU A 1 91 ? -5.910 7.688 14.869 1.00 97.75 91 LEU A CA 1
ATOM 698 C C . LEU A 1 91 ? -5.959 8.128 16.336 1.00 97.75 91 LEU A C 1
ATOM 700 O O . LEU A 1 91 ? -6.936 7.851 17.029 1.00 97.75 91 LEU A O 1
ATOM 704 N N . HIS A 1 92 ? -4.956 8.888 16.781 1.00 98.06 92 HIS A N 1
ATOM 705 C CA . HIS A 1 92 ? -4.935 9.476 18.118 1.00 98.06 92 HIS A CA 1
ATOM 706 C C . HIS A 1 92 ? -6.058 10.487 18.327 1.00 98.06 92 HIS A C 1
ATOM 708 O O . HIS A 1 92 ? -6.694 10.478 19.378 1.00 98.06 92 HIS A O 1
ATOM 714 N N . TRP A 1 93 ? -6.346 11.324 17.328 1.00 98.06 93 TRP A N 1
ATOM 715 C CA . TRP A 1 93 ? -7.465 12.264 17.388 1.00 98.06 93 TRP A CA 1
ATOM 716 C C . TRP A 1 93 ? -8.815 11.550 17.555 1.00 98.06 93 TRP A C 1
ATOM 718 O O . TRP A 1 93 ? -9.669 12.021 18.301 1.00 98.06 93 TRP A O 1
ATOM 728 N N . LEU A 1 94 ? -8.983 10.382 16.924 1.00 97.88 94 LEU A N 1
ATOM 729 C CA . LEU A 1 94 ? -10.149 9.509 17.103 1.00 97.88 94 LEU A CA 1
ATOM 730 C C . LEU A 1 94 ? -10.143 8.731 18.433 1.00 97.88 94 LEU A C 1
ATOM 732 O O . LEU A 1 94 ? -11.112 8.035 18.728 1.00 97.88 94 LEU A O 1
ATOM 736 N N . GLY A 1 95 ? -9.078 8.826 19.235 1.00 97.94 95 GLY A N 1
ATOM 737 C CA . GLY A 1 95 ? -8.940 8.108 20.504 1.00 97.94 95 GLY A CA 1
ATOM 738 C C . GLY A 1 95 ? -8.620 6.618 20.356 1.00 97.94 95 GLY A C 1
ATOM 739 O O . GLY A 1 95 ? -8.849 5.851 21.288 1.00 97.94 95 GLY A O 1
ATOM 740 N N . ILE A 1 96 ? -8.110 6.188 19.199 1.00 98.19 96 ILE A N 1
ATOM 741 C CA . ILE A 1 96 ? -7.785 4.782 18.934 1.00 98.19 96 ILE A CA 1
ATOM 742 C C . ILE A 1 96 ? -6.489 4.414 19.657 1.00 98.19 96 ILE A C 1
ATOM 744 O O . ILE A 1 96 ? -5.452 5.040 19.448 1.00 98.19 96 ILE A O 1
ATOM 748 N N . SER A 1 97 ? -6.547 3.368 20.478 1.00 98.00 97 SER A N 1
ATOM 749 C CA . SER A 1 97 ? -5.394 2.784 21.181 1.00 98.00 97 SER A CA 1
ATOM 750 C C . SER A 1 97 ? -5.045 1.371 20.708 1.00 98.00 97 SER A C 1
ATOM 752 O O . SER A 1 97 ? -3.938 0.898 20.956 1.00 98.00 97 SER A O 1
ATOM 754 N N . ARG A 1 98 ? -5.971 0.701 20.016 1.00 98.25 98 ARG A N 1
ATOM 755 C CA . ARG A 1 98 ? -5.827 -0.667 19.515 1.00 98.25 98 ARG A CA 1
ATOM 756 C C . ARG A 1 98 ? -6.569 -0.821 18.194 1.00 98.25 98 ARG A C 1
ATOM 758 O O . ARG A 1 98 ? -7.690 -0.338 18.053 1.00 98.25 98 ARG A O 1
ATOM 765 N N . ILE A 1 99 ? -5.939 -1.491 17.240 1.00 98.38 99 ILE A N 1
ATOM 766 C CA . ILE A 1 99 ? -6.494 -1.845 15.937 1.00 98.38 99 ILE A CA 1
ATOM 767 C C . ILE A 1 99 ? -6.456 -3.364 15.843 1.00 98.38 99 ILE A C 1
ATOM 769 O O . ILE A 1 99 ? -5.381 -3.953 15.731 1.00 98.38 99 ILE A O 1
ATOM 773 N N . ASP A 1 100 ? -7.625 -4.003 15.870 1.00 98.06 100 ASP A N 1
ATOM 774 C CA . ASP A 1 100 ? -7.694 -5.456 15.724 1.00 98.06 100 ASP A CA 1
ATOM 775 C C . ASP A 1 100 ? -7.182 -5.873 14.340 1.00 98.06 100 ASP A C 1
ATOM 777 O O . ASP A 1 100 ? -6.296 -6.709 14.241 1.00 98.06 100 ASP A O 1
ATOM 781 N N . ARG A 1 101 ? -7.654 -5.224 13.268 1.00 97.69 101 ARG A N 1
ATOM 782 C CA . ARG A 1 101 ? -7.318 -5.603 11.887 1.00 97.69 101 ARG A CA 1
ATOM 783 C C . ARG A 1 101 ? -6.750 -4.430 11.098 1.00 97.69 101 ARG A C 1
ATOM 785 O O . ARG A 1 101 ? -7.492 -3.571 10.620 1.00 97.69 101 ARG A O 1
ATOM 792 N N . MET A 1 102 ? -5.429 -4.381 10.923 1.00 97.62 102 MET A N 1
ATOM 793 C CA . MET A 1 102 ? -4.789 -3.388 10.057 1.00 97.62 102 MET A CA 1
ATOM 794 C C . MET A 1 102 ? -4.724 -3.904 8.617 1.00 97.62 102 MET A C 1
ATOM 796 O O . MET A 1 102 ? -3.830 -4.668 8.254 1.00 97.62 102 MET A O 1
ATOM 800 N N . VAL A 1 103 ? -5.617 -3.417 7.757 1.00 97.50 103 VAL A N 1
ATOM 801 C CA . VAL A 1 103 ? -5.580 -3.706 6.314 1.00 97.50 103 VAL A CA 1
ATOM 802 C C . VAL A 1 103 ? -4.468 -2.873 5.665 1.00 97.50 103 VAL A C 1
ATOM 804 O O . VAL A 1 103 ? -4.685 -1.741 5.226 1.00 97.50 103 VAL A O 1
ATOM 807 N N . SER A 1 104 ? -3.231 -3.380 5.696 1.00 95.62 104 SER A N 1
ATOM 808 C CA . SER A 1 104 ? -2.049 -2.748 5.091 1.00 95.62 104 SER A CA 1
ATOM 809 C C . SER A 1 104 ? -0.825 -3.674 5.050 1.00 95.62 104 SER A C 1
ATOM 811 O O . SER A 1 104 ? -0.302 -4.118 6.074 1.00 95.62 104 SER A O 1
ATOM 813 N N . MET A 1 105 ? -0.224 -3.804 3.866 1.00 95.75 105 MET A N 1
ATOM 814 C CA . MET A 1 105 ? 1.072 -4.474 3.684 1.00 95.75 105 MET A CA 1
ATOM 815 C C . MET A 1 105 ? 2.278 -3.571 3.997 1.00 95.75 105 MET A C 1
ATOM 817 O O . MET A 1 105 ? 3.394 -4.051 4.158 1.00 95.75 105 MET A O 1
ATOM 821 N N . SER A 1 106 ? 2.099 -2.251 4.098 1.00 95.19 106 SER A N 1
ATOM 822 C CA . SER A 1 106 ? 3.220 -1.318 4.289 1.00 95.19 106 SER A CA 1
ATOM 823 C C . SER A 1 106 ? 3.823 -1.439 5.690 1.00 95.19 106 SER A C 1
ATOM 825 O O . SER A 1 106 ? 3.137 -1.145 6.666 1.00 95.19 106 SER A O 1
ATOM 827 N N . ASN A 1 107 ? 5.106 -1.795 5.777 1.00 93.62 107 ASN A N 1
ATOM 828 C CA . ASN A 1 107 ? 5.900 -1.728 7.011 1.00 93.62 107 ASN A CA 1
ATOM 829 C C . ASN A 1 107 ? 5.987 -0.294 7.552 1.00 93.62 107 ASN A C 1
ATOM 831 O O . ASN A 1 107 ? 5.604 -0.076 8.686 1.00 93.62 107 ASN A O 1
ATOM 835 N N . LEU A 1 108 ? 6.295 0.702 6.710 1.00 94.25 108 LEU A N 1
ATOM 836 C CA . LEU A 1 108 ? 6.382 2.107 7.145 1.00 94.25 108 LEU A CA 1
ATOM 837 C C . LEU A 1 108 ? 5.120 2.609 7.867 1.00 94.25 108 LEU A C 1
ATOM 839 O O . LEU A 1 108 ? 5.206 3.355 8.835 1.00 94.25 108 LEU A O 1
ATOM 843 N N . LYS A 1 109 ? 3.934 2.195 7.399 1.00 95.25 109 LYS A N 1
ATOM 844 C CA . LYS A 1 109 ? 2.665 2.516 8.066 1.00 95.25 109 LYS A CA 1
ATOM 845 C C . LYS A 1 109 ? 2.523 1.786 9.399 1.00 95.25 109 LYS A C 1
ATOM 847 O O . LYS A 1 109 ? 2.070 2.384 10.363 1.00 95.25 109 LYS A O 1
ATOM 852 N N . PHE A 1 110 ? 2.842 0.494 9.416 1.00 96.94 110 PHE A N 1
ATOM 853 C CA . PHE A 1 110 ? 2.761 -0.341 10.612 1.00 96.94 110 PHE A CA 1
ATOM 854 C C . PHE A 1 110 ? 3.694 0.195 11.702 1.00 96.94 110 PHE A C 1
ATOM 856 O O . PHE A 1 110 ? 3.231 0.500 12.796 1.00 96.94 110 PHE A O 1
ATOM 863 N N . ASP A 1 111 ? 4.959 0.425 11.354 1.00 97.00 111 ASP A N 1
ATOM 864 C CA . ASP A 1 111 ? 5.993 0.934 12.251 1.00 97.00 111 ASP A CA 1
ATOM 865 C C . ASP A 1 111 ? 5.607 2.305 12.820 1.00 97.00 111 ASP A C 1
ATOM 867 O O . ASP A 1 111 ? 5.717 2.528 14.021 1.00 97.00 111 ASP A O 1
ATOM 871 N N . ALA A 1 112 ? 5.081 3.215 11.990 1.00 97.12 112 ALA A N 1
ATOM 872 C CA . ALA A 1 112 ? 4.619 4.519 12.463 1.00 97.12 112 ALA A CA 1
ATOM 873 C C . ALA A 1 112 ? 3.491 4.413 13.507 1.00 97.12 112 ALA A C 1
ATOM 875 O O . ALA A 1 112 ? 3.510 5.155 14.484 1.00 97.12 112 ALA A O 1
ATOM 876 N N . ILE A 1 113 ? 2.532 3.494 13.329 1.00 97.94 113 ILE A N 1
ATOM 877 C CA . ILE A 1 113 ? 1.404 3.307 14.261 1.00 97.94 113 ILE A CA 1
ATOM 878 C C . ILE A 1 113 ? 1.862 2.663 15.573 1.00 97.94 113 ILE A C 1
ATOM 880 O O . ILE A 1 113 ? 1.530 3.156 16.648 1.00 97.94 113 ILE A O 1
ATOM 884 N N . ILE A 1 114 ? 2.635 1.574 15.514 1.00 98.00 114 ILE A N 1
ATOM 885 C CA . ILE A 1 114 ? 3.071 0.893 16.743 1.00 98.00 114 ILE A CA 1
ATOM 886 C C . ILE A 1 114 ? 4.009 1.782 17.564 1.00 98.00 114 ILE A C 1
ATOM 888 O O . ILE A 1 114 ? 3.890 1.846 18.786 1.00 98.00 114 ILE A O 1
ATOM 892 N N . ASN A 1 115 ? 4.894 2.535 16.898 1.00 97.94 115 ASN A N 1
ATOM 893 C CA . ASN A 1 115 ? 5.835 3.430 17.569 1.00 97.94 115 ASN A CA 1
ATOM 894 C C . ASN A 1 115 ? 5.139 4.655 18.180 1.00 97.94 115 ASN A C 1
ATOM 896 O O . ASN A 1 115 ? 5.716 5.297 19.055 1.00 97.94 115 ASN A O 1
ATOM 900 N N . SER A 1 116 ? 3.905 4.966 17.765 1.00 97.81 116 SER A N 1
ATOM 901 C CA . SER A 1 116 ? 3.073 5.994 18.399 1.00 97.81 116 SER A CA 1
ATOM 902 C C . SER A 1 116 ? 2.259 5.468 19.594 1.00 97.81 116 SER A C 1
ATOM 904 O O . SER A 1 116 ? 1.549 6.234 20.244 1.00 97.81 116 SER A O 1
ATOM 906 N N . GLY A 1 117 ? 2.384 4.176 19.922 1.00 97.94 117 GLY A N 1
ATOM 907 C CA . GLY A 1 117 ? 1.750 3.546 21.082 1.00 97.94 117 GLY A CA 1
ATOM 908 C C . GLY A 1 117 ? 0.384 2.914 20.809 1.00 97.94 117 GLY A C 1
ATOM 909 O O . GLY A 1 117 ? -0.327 2.601 21.761 1.00 97.94 117 GLY A O 1
ATOM 910 N N . ILE A 1 118 ? 0.003 2.729 19.542 1.00 98.56 118 ILE A N 1
ATOM 911 C CA . ILE A 1 118 ? -1.234 2.036 19.163 1.00 98.56 118 ILE A CA 1
ATOM 912 C C . ILE A 1 118 ? -0.925 0.554 18.919 1.00 98.56 118 ILE A C 1
ATOM 914 O O . ILE A 1 118 ? -0.090 0.209 18.084 1.00 98.56 118 ILE A O 1
ATOM 918 N N . GLU A 1 119 ? -1.622 -0.335 19.623 1.00 98.50 119 GLU A N 1
ATOM 919 C CA . GLU A 1 119 ? -1.501 -1.782 19.427 1.00 98.50 119 GLU A CA 1
ATOM 920 C C . GLU A 1 119 ? -2.122 -2.200 18.084 1.00 98.50 119 GLU A C 1
ATOM 922 O O . GLU A 1 119 ? -3.218 -1.761 17.737 1.00 98.50 119 GLU A O 1
ATOM 927 N N . ILE A 1 120 ? -1.453 -3.084 17.341 1.00 98.38 120 ILE A N 1
ATOM 928 C CA . ILE A 1 120 ? -2.017 -3.748 16.159 1.00 98.38 120 ILE A CA 1
ATOM 929 C C . ILE A 1 120 ? -2.010 -5.254 16.409 1.00 98.38 120 ILE A C 1
ATOM 931 O O . ILE A 1 120 ? -0.943 -5.822 16.640 1.00 98.38 120 ILE A O 1
ATOM 935 N N . VAL A 1 121 ? -3.183 -5.889 16.338 1.00 98.06 121 VAL A N 1
ATOM 936 C CA . VAL A 1 121 ? -3.343 -7.325 16.627 1.00 98.06 121 VAL A CA 1
ATOM 937 C C . VAL A 1 121 ? -2.990 -8.172 15.408 1.00 98.06 121 VAL A C 1
ATOM 939 O O . VAL A 1 121 ? -2.139 -9.053 15.499 1.00 98.06 121 VAL A O 1
ATOM 942 N N . GLU A 1 122 ? -3.596 -7.885 14.254 1.00 96.62 122 GLU A N 1
ATOM 943 C CA . GLU A 1 122 ? -3.277 -8.553 12.992 1.00 96.62 122 GLU A CA 1
ATOM 944 C C . GLU A 1 122 ? -3.097 -7.567 11.832 1.00 96.62 122 GLU A C 1
ATOM 946 O O . GLU A 1 122 ? -3.650 -6.461 11.799 1.00 96.62 122 GLU A O 1
ATOM 951 N N . ARG A 1 123 ? -2.309 -7.995 10.844 1.00 97.00 123 ARG A N 1
ATOM 952 C CA . ARG A 1 123 ? -2.138 -7.300 9.569 1.00 97.00 123 ARG A CA 1
ATOM 953 C C . ARG A 1 123 ? -2.821 -8.114 8.486 1.00 97.00 123 ARG A C 1
ATOM 955 O O . ARG A 1 123 ? -2.545 -9.295 8.344 1.00 97.00 123 ARG A O 1
ATOM 962 N N . VAL A 1 124 ? -3.660 -7.466 7.691 1.00 95.94 124 VAL A N 1
ATOM 963 C CA . VAL A 1 124 ? -4.403 -8.112 6.607 1.00 95.94 124 VAL A CA 1
ATOM 964 C C . VAL A 1 124 ? -3.798 -7.676 5.275 1.00 95.94 124 VAL A C 1
ATOM 966 O O . VAL A 1 124 ? -3.744 -6.482 4.956 1.00 95.94 124 VAL A O 1
ATOM 969 N N . ALA A 1 125 ? -3.281 -8.640 4.512 1.00 95.44 125 ALA A N 1
ATOM 970 C CA . ALA A 1 125 ? -2.801 -8.414 3.152 1.00 95.44 125 ALA A CA 1
ATOM 971 C C . ALA A 1 125 ? -3.978 -8.308 2.169 1.00 95.44 125 ALA A C 1
ATOM 973 O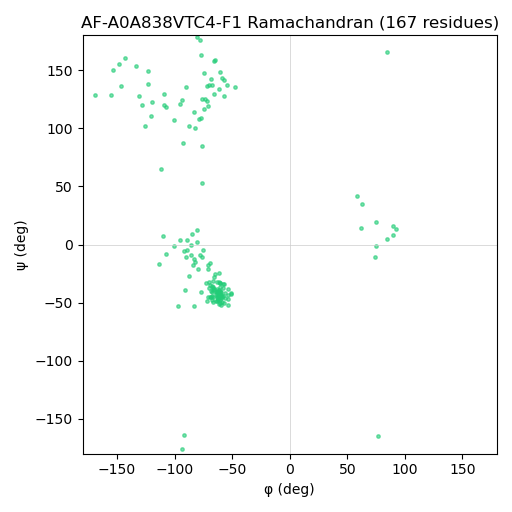 O . ALA A 1 125 ? -5.097 -8.703 2.478 1.00 95.44 125 ALA A O 1
ATOM 974 N N . ILE A 1 126 ? -3.729 -7.766 0.974 1.00 95.12 126 ILE A N 1
ATOM 975 C CA . ILE A 1 126 ? -4.749 -7.820 -0.080 1.00 95.12 126 ILE A CA 1
ATOM 976 C C . ILE A 1 126 ? -4.875 -9.262 -0.605 1.00 95.12 126 ILE A C 1
ATOM 978 O O . ILE A 1 126 ? -3.837 -9.885 -0.841 1.00 95.12 126 ILE A O 1
ATOM 982 N N . PRO A 1 127 ? -6.098 -9.778 -0.819 1.00 94.62 127 PRO A N 1
ATOM 983 C CA . PRO A 1 127 ? -6.319 -11.064 -1.472 1.00 94.62 127 PRO A CA 1
ATOM 984 C C . PRO A 1 127 ? -5.696 -11.134 -2.872 1.00 94.62 127 PRO A C 1
ATOM 986 O O . PRO A 1 127 ? -5.733 -10.163 -3.634 1.00 94.62 127 PRO A O 1
ATOM 989 N N . ASP A 1 128 ? -5.128 -12.290 -3.218 1.00 93.69 128 ASP A N 1
ATOM 990 C CA . ASP A 1 128 ? -4.387 -12.498 -4.470 1.00 93.69 128 ASP A CA 1
ATOM 991 C C . ASP A 1 128 ? -5.252 -12.338 -5.730 1.00 93.69 128 ASP A C 1
ATOM 993 O O . ASP A 1 128 ? -4.765 -11.882 -6.768 1.00 93.69 128 ASP A O 1
ATOM 997 N N . ASP A 1 129 ? -6.531 -12.695 -5.639 1.00 94.62 129 ASP A N 1
ATOM 998 C CA . ASP A 1 129 ? -7.534 -12.592 -6.700 1.00 94.62 129 ASP A CA 1
ATOM 999 C C . ASP A 1 129 ? -7.944 -11.140 -6.993 1.00 94.62 129 ASP A C 1
ATOM 1001 O O . ASP A 1 129 ? -8.382 -10.829 -8.102 1.00 94.62 129 ASP A O 1
ATOM 1005 N N . LEU A 1 130 ? -7.726 -10.228 -6.040 1.00 94.88 130 LEU A N 1
ATOM 1006 C CA . LEU A 1 130 ? -7.971 -8.798 -6.222 1.00 94.88 130 LEU A CA 1
ATOM 1007 C C . LEU A 1 130 ? -6.787 -8.059 -6.858 1.00 94.88 130 LEU A C 1
ATOM 1009 O O . LEU A 1 130 ? -6.931 -6.886 -7.208 1.00 94.88 130 LEU A O 1
ATOM 1013 N N . ILE A 1 131 ? -5.622 -8.697 -7.016 1.00 95.31 131 ILE A N 1
ATOM 1014 C CA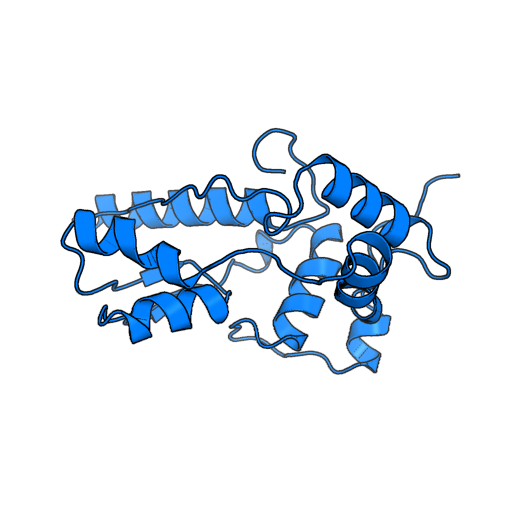 . ILE A 1 131 ? -4.426 -8.078 -7.604 1.00 95.31 131 ILE A CA 1
ATOM 1015 C C . ILE A 1 131 ? -4.514 -8.151 -9.137 1.00 95.31 131 ILE A C 1
ATOM 1017 O O . ILE A 1 131 ? -4.415 -9.243 -9.701 1.00 95.31 131 ILE A O 1
ATOM 1021 N N . PRO A 1 132 ? -4.623 -7.010 -9.849 1.00 95.06 132 PRO A N 1
ATOM 1022 C CA . PRO A 1 132 ? -4.611 -7.017 -11.306 1.00 95.06 132 PRO A CA 1
ATOM 1023 C C . PRO A 1 132 ? -3.296 -7.594 -11.857 1.00 95.06 132 PRO A C 1
ATOM 1025 O O . PRO A 1 132 ? -2.243 -7.361 -11.253 1.00 95.06 132 PRO A O 1
ATOM 1028 N N . PRO A 1 133 ? -3.306 -8.259 -13.028 1.00 93.69 133 PRO A N 1
ATOM 1029 C CA . PRO A 1 133 ? -2.098 -8.849 -13.607 1.00 93.69 133 PRO A CA 1
ATOM 1030 C C . PRO A 1 133 ? -0.933 -7.856 -13.746 1.00 93.69 133 PRO A C 1
ATOM 1032 O O . PRO A 1 133 ? 0.174 -8.140 -13.297 1.00 93.69 133 PRO A O 1
ATOM 1035 N N . ASP A 1 134 ? -1.184 -6.654 -14.274 1.00 93.75 134 ASP A N 1
ATOM 1036 C CA . ASP A 1 134 ? -0.165 -5.605 -14.426 1.00 93.75 134 ASP A CA 1
ATOM 1037 C C . ASP A 1 134 ? 0.364 -5.075 -13.078 1.00 93.75 134 ASP A C 1
ATOM 1039 O O . ASP A 1 134 ? 1.517 -4.653 -12.981 1.00 93.75 134 ASP A O 1
ATOM 1043 N N . ALA A 1 135 ? -0.443 -5.133 -12.015 1.00 95.62 135 ALA A N 1
ATOM 1044 C CA . ALA A 1 135 ? -0.051 -4.694 -10.680 1.00 95.62 135 ALA A CA 1
ATOM 1045 C C . ALA A 1 135 ? 0.846 -5.708 -9.946 1.00 95.62 135 ALA A C 1
ATOM 1047 O O . ALA A 1 135 ? 1.417 -5.361 -8.907 1.00 95.62 135 ALA A O 1
ATOM 1048 N N . ARG A 1 136 ? 1.033 -6.928 -10.480 1.00 95.62 136 ARG A N 1
ATOM 1049 C CA . ARG A 1 136 ? 2.001 -7.906 -9.945 1.00 95.62 136 ARG A CA 1
ATOM 1050 C C . ARG A 1 136 ? 3.416 -7.335 -9.919 1.00 95.62 136 ARG A C 1
ATOM 1052 O O . ARG A 1 136 ? 4.137 -7.566 -8.956 1.00 95.62 136 ARG A O 1
ATOM 1059 N N . VAL A 1 137 ? 3.768 -6.496 -10.899 1.00 96.56 137 VAL A N 1
ATOM 1060 C CA . VAL A 1 137 ? 5.045 -5.766 -10.916 1.00 96.56 137 VAL A CA 1
ATOM 1061 C C . VAL A 1 137 ? 5.228 -4.927 -9.648 1.00 96.56 137 VAL A C 1
ATOM 1063 O O . VAL A 1 137 ? 6.289 -4.952 -9.032 1.00 96.56 137 VAL A O 1
ATOM 1066 N N . GLU A 1 138 ? 4.193 -4.190 -9.236 1.00 96.19 138 GLU A N 1
ATOM 1067 C CA . GLU A 1 138 ? 4.242 -3.368 -8.025 1.00 96.19 138 GLU A CA 1
ATOM 1068 C C . GLU A 1 138 ? 4.255 -4.221 -6.752 1.00 96.19 138 GLU A C 1
ATOM 1070 O O . GLU A 1 138 ? 5.010 -3.920 -5.825 1.00 96.19 138 GLU A O 1
ATOM 1075 N N . ILE A 1 139 ? 3.396 -5.240 -6.670 1.00 95.94 139 ILE A N 1
ATOM 1076 C CA . ILE A 1 139 ? 3.247 -6.045 -5.453 1.00 95.94 139 ILE A CA 1
ATOM 1077 C C . ILE A 1 139 ? 4.492 -6.874 -5.171 1.00 95.94 139 ILE A C 1
ATOM 1079 O O . ILE A 1 139 ? 4.982 -6.827 -4.044 1.00 95.94 139 ILE A O 1
ATOM 1083 N N . GLU A 1 140 ? 5.034 -7.581 -6.163 1.00 96.88 140 GLU A N 1
ATOM 1084 C CA . GLU A 1 140 ? 6.212 -8.422 -5.938 1.00 96.88 140 GLU A CA 1
ATOM 1085 C C . GLU A 1 140 ? 7.442 -7.571 -5.608 1.00 96.88 140 GLU A C 1
ATOM 1087 O O . GLU A 1 140 ? 8.162 -7.882 -4.660 1.00 96.88 140 GLU A O 1
ATOM 1092 N N . ALA A 1 141 ? 7.609 -6.418 -6.269 1.00 96.31 141 ALA A N 1
ATOM 1093 C CA . ALA A 1 141 ? 8.653 -5.464 -5.905 1.00 96.31 141 ALA A CA 1
ATOM 1094 C C . ALA A 1 141 ? 8.511 -4.980 -4.452 1.00 96.31 141 ALA A C 1
ATOM 1096 O O . ALA A 1 141 ? 9.487 -4.929 -3.706 1.00 96.31 141 ALA A O 1
ATOM 1097 N N . LYS A 1 142 ? 7.294 -4.632 -4.014 1.00 95.81 142 LYS A N 1
ATOM 1098 C CA . LYS A 1 142 ? 7.037 -4.202 -2.630 1.00 95.81 142 LYS A CA 1
ATOM 1099 C C . LYS A 1 142 ? 7.307 -5.311 -1.615 1.00 95.81 142 LYS A C 1
ATOM 1101 O O . LYS A 1 142 ? 7.899 -5.023 -0.578 1.00 95.81 142 LYS A O 1
ATOM 1106 N N . LYS A 1 143 ? 6.889 -6.549 -1.895 1.00 96.06 143 LYS A N 1
ATOM 1107 C CA . LYS A 1 143 ? 7.155 -7.714 -1.034 1.00 96.06 143 LYS A CA 1
ATOM 1108 C C . LYS A 1 143 ? 8.661 -7.923 -0.867 1.00 96.06 143 LYS A C 1
ATOM 1110 O O . LYS A 1 143 ? 9.131 -8.019 0.261 1.00 96.06 143 LYS A O 1
ATOM 1115 N N . ALA A 1 144 ? 9.422 -7.862 -1.962 1.00 95.56 144 ALA A N 1
ATOM 1116 C CA . ALA A 1 144 ? 10.884 -7.914 -1.924 1.00 95.56 144 ALA A CA 1
ATOM 1117 C C . ALA A 1 144 ? 11.519 -6.751 -1.139 1.00 95.56 144 ALA A C 1
ATOM 1119 O O . ALA A 1 144 ? 12.528 -6.935 -0.467 1.00 95.56 144 ALA A O 1
ATOM 1120 N N . ALA A 1 145 ? 10.894 -5.570 -1.145 1.00 94.06 145 ALA A N 1
ATOM 1121 C CA . ALA A 1 145 ? 11.307 -4.414 -0.344 1.00 94.06 145 ALA A CA 1
ATOM 1122 C C . ALA A 1 145 ? 10.850 -4.464 1.134 1.00 94.06 145 ALA A C 1
ATOM 1124 O O . ALA A 1 145 ? 10.909 -3.448 1.829 1.00 94.06 145 ALA A O 1
ATOM 1125 N N . GLY A 1 146 ? 10.365 -5.612 1.622 1.00 93.56 146 GLY A N 1
ATOM 1126 C CA . GLY A 1 146 ? 10.003 -5.816 3.029 1.00 93.56 146 GLY A CA 1
ATOM 1127 C C . GLY A 1 146 ? 8.558 -5.462 3.387 1.00 93.56 146 GLY A C 1
ATOM 1128 O O . GLY A 1 146 ? 8.233 -5.300 4.566 1.00 93.56 146 GLY A O 1
ATOM 1129 N N . TYR A 1 147 ? 7.666 -5.323 2.401 1.00 95.12 147 TYR A N 1
ATOM 1130 C CA . TYR A 1 147 ? 6.236 -5.224 2.690 1.00 95.12 147 TYR A CA 1
ATOM 1131 C C . TYR A 1 147 ? 5.727 -6.562 3.226 1.00 95.12 147 TYR A C 1
ATOM 1133 O O . TYR A 1 147 ? 6.118 -7.629 2.762 1.00 95.12 147 TYR A O 1
ATOM 1141 N N . TYR A 1 148 ? 4.812 -6.485 4.188 1.00 95.69 148 TYR A N 1
ATOM 1142 C CA . TYR A 1 148 ? 4.214 -7.654 4.812 1.00 95.69 148 TYR A CA 1
ATOM 1143 C C . TYR A 1 148 ? 3.459 -8.502 3.800 1.00 95.69 148 TYR A C 1
ATOM 1145 O O . TYR A 1 148 ? 2.661 -7.995 3.009 1.00 95.69 148 TYR A O 1
ATOM 1153 N N . THR A 1 149 ? 3.706 -9.800 3.870 1.00 93.75 149 THR A N 1
ATOM 1154 C CA . THR A 1 149 ? 3.012 -10.831 3.119 1.00 93.75 149 THR A CA 1
ATOM 1155 C C . THR A 1 149 ? 3.094 -12.137 3.898 1.00 93.75 149 THR A C 1
ATOM 1157 O O . THR A 1 149 ? 4.059 -12.371 4.622 1.00 93.75 149 THR A O 1
ATOM 1160 N N . GLU A 1 150 ? 2.085 -12.982 3.735 1.00 90.38 150 GLU A N 1
ATOM 1161 C CA . GLU A 1 150 ? 2.091 -14.368 4.217 1.00 90.38 150 GLU A CA 1
ATOM 1162 C C . GLU A 1 150 ? 2.658 -15.334 3.161 1.00 90.38 150 GLU A C 1
ATOM 1164 O O . GLU A 1 150 ? 2.902 -16.504 3.441 1.00 90.38 150 GLU A O 1
ATOM 1169 N N . GLY A 1 151 ? 2.851 -14.846 1.932 1.00 88.69 151 GLY A N 1
ATOM 1170 C CA . GLY A 1 151 ? 3.317 -15.628 0.796 1.00 88.69 151 GLY A CA 1
ATOM 1171 C C . GLY A 1 151 ? 4.829 -15.578 0.600 1.00 88.69 151 GLY A C 1
ATOM 1172 O O . GLY A 1 151 ? 5.580 -14.953 1.347 1.00 88.69 151 GLY A O 1
ATOM 1173 N N . VAL A 1 152 ? 5.275 -16.221 -0.479 1.00 91.00 152 VAL A N 1
ATOM 1174 C CA . VAL A 1 152 ? 6.689 -16.258 -0.865 1.00 91.00 152 VAL A CA 1
ATOM 1175 C C . VAL A 1 152 ? 7.161 -14.866 -1.292 1.00 91.00 152 VAL A C 1
ATOM 1177 O O . VAL A 1 152 ? 6.468 -14.156 -2.031 1.00 91.00 152 VAL A O 1
ATOM 1180 N N . VAL A 1 153 ? 8.358 -14.499 -0.832 1.00 95.75 153 VAL A N 1
ATOM 1181 C CA . VAL A 1 153 ? 9.116 -13.341 -1.312 1.00 95.75 153 VAL A CA 1
ATOM 1182 C C . VAL A 1 153 ? 10.096 -13.834 -2.371 1.00 95.75 153 VAL A C 1
ATOM 1184 O O . VAL A 1 153 ?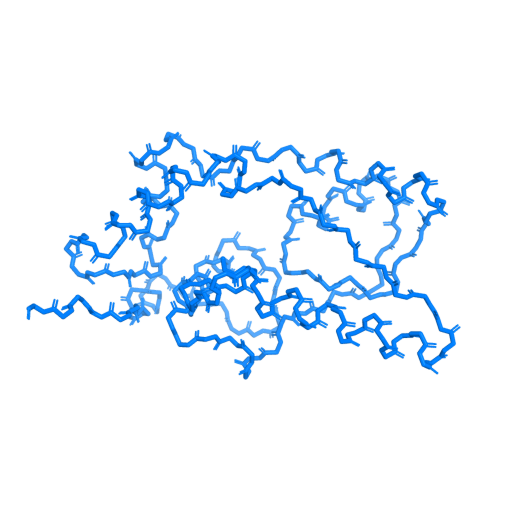 10.900 -14.724 -2.100 1.00 95.75 153 VAL A O 1
ATOM 1187 N N . LEU A 1 154 ? 9.988 -13.292 -3.583 1.00 94.44 154 LEU A N 1
ATOM 1188 C CA . LEU A 1 154 ? 10.854 -13.659 -4.702 1.00 94.44 154 LEU A CA 1
ATOM 1189 C C . LEU A 1 154 ? 12.257 -13.063 -4.533 1.00 94.44 154 LEU A C 1
ATOM 1191 O O . LEU A 1 154 ? 12.414 -11.967 -3.991 1.00 94.44 154 LEU A O 1
ATOM 1195 N N . ASP A 1 155 ? 13.258 -13.783 -5.032 1.00 92.94 155 ASP A N 1
ATOM 1196 C CA . ASP A 1 155 ? 14.621 -13.283 -5.183 1.00 92.94 155 ASP A CA 1
ATOM 1197 C C . ASP A 1 155 ? 14.765 -12.416 -6.451 1.00 92.94 155 ASP A C 1
ATOM 1199 O O . ASP A 1 155 ? 13.815 -12.222 -7.213 1.00 92.94 155 ASP A O 1
ATOM 1203 N N . GLU A 1 156 ? 15.959 -11.868 -6.688 1.00 90.25 156 GLU A N 1
ATOM 1204 C CA . GLU A 1 156 ? 16.213 -10.980 -7.832 1.00 90.25 156 GLU A CA 1
ATOM 1205 C C . GLU A 1 156 ? 15.901 -11.637 -9.186 1.00 90.25 156 GLU A C 1
ATOM 1207 O O . GLU A 1 156 ? 15.360 -10.982 -10.080 1.00 90.25 156 GLU A O 1
ATOM 1212 N N . LEU A 1 157 ? 16.196 -12.934 -9.330 1.00 91.31 157 LEU A N 1
ATOM 1213 C CA . LEU A 1 157 ? 15.921 -13.687 -10.554 1.00 91.31 157 LEU A CA 1
ATOM 1214 C C . LEU A 1 157 ? 14.414 -13.859 -10.760 1.00 91.31 157 LEU A C 1
ATOM 1216 O O . LEU A 1 157 ? 13.913 -13.598 -11.853 1.00 91.31 157 LEU A O 1
ATOM 1220 N N . GLY A 1 158 ? 13.678 -14.227 -9.709 1.00 93.69 158 GLY A N 1
ATOM 1221 C CA . GLY A 1 158 ? 12.223 -14.333 -9.756 1.00 93.69 158 GLY A CA 1
ATOM 1222 C C . GLY A 1 158 ? 11.544 -12.998 -10.074 1.00 93.69 158 GLY A C 1
ATOM 1223 O O . GLY A 1 158 ? 10.592 -12.962 -10.852 1.00 93.69 158 GLY A O 1
ATOM 1224 N N . LEU A 1 159 ? 12.051 -11.886 -9.533 1.00 93.56 159 LEU A N 1
ATOM 1225 C CA . LEU A 1 159 ? 11.519 -10.546 -9.808 1.00 93.56 159 LEU A CA 1
ATOM 1226 C C . LEU A 1 159 ? 11.731 -10.102 -11.260 1.00 93.56 159 LEU A C 1
ATOM 1228 O O . LEU A 1 159 ? 10.853 -9.444 -11.821 1.00 93.56 159 LEU A O 1
ATOM 1232 N N . ALA A 1 160 ? 12.862 -10.451 -11.877 1.00 92.12 160 ALA A N 1
ATOM 1233 C CA . ALA A 1 160 ? 13.164 -10.085 -13.263 1.00 92.12 160 ALA A CA 1
ATOM 1234 C C . ALA A 1 160 ? 12.205 -10.736 -14.284 1.00 92.12 160 ALA A C 1
ATOM 1236 O O . ALA A 1 160 ? 11.971 -10.184 -15.368 1.00 92.12 160 ALA A O 1
ATOM 1237 N N . GLU A 1 161 ? 11.611 -11.877 -13.924 1.00 94.25 161 GLU A N 1
ATOM 1238 C CA . GLU A 1 161 ? 10.606 -12.574 -14.733 1.00 94.25 161 GLU A CA 1
ATOM 1239 C C . GLU A 1 161 ? 9.205 -11.952 -14.622 1.00 94.25 161 GLU A C 1
ATOM 1241 O O . GLU A 1 161 ? 8.388 -12.098 -15.535 1.00 94.25 161 GLU A O 1
ATOM 1246 N N . ILE A 1 162 ? 8.922 -11.193 -13.557 1.00 95.44 162 ILE A N 1
ATOM 1247 C CA . ILE A 1 162 ? 7.642 -10.495 -13.396 1.00 95.44 162 ILE A CA 1
ATOM 1248 C C . ILE A 1 162 ? 7.617 -9.248 -14.279 1.00 95.44 162 ILE A C 1
ATOM 1250 O O . ILE A 1 162 ? 8.274 -8.241 -13.998 1.00 95.44 162 ILE A O 1
ATOM 1254 N N . LYS A 1 163 ? 6.801 -9.308 -15.335 1.00 93.88 163 LYS A N 1
ATOM 1255 C CA . LYS A 1 163 ? 6.657 -8.244 -16.334 1.00 93.88 163 LYS A CA 1
ATOM 1256 C C . LYS A 1 163 ? 5.211 -7.783 -16.453 1.00 93.88 163 LYS A C 1
ATOM 1258 O O . LYS A 1 163 ? 4.286 -8.589 -16.479 1.00 93.88 163 LYS A O 1
ATOM 1263 N N . GLY A 1 164 ? 5.023 -6.472 -16.549 1.00 91.62 164 GLY A N 1
ATOM 1264 C CA . GLY A 1 164 ? 3.736 -5.866 -16.878 1.00 91.62 164 GLY A CA 1
ATOM 1265 C C . GLY A 1 164 ? 3.443 -5.963 -18.376 1.00 91.62 164 GLY A C 1
ATOM 1266 O O . GLY A 1 164 ? 4.296 -6.366 -19.169 1.00 91.62 164 GLY A O 1
ATOM 1267 N N . ARG A 1 165 ? 2.250 -5.523 -18.794 1.00 91.06 165 ARG A N 1
ATOM 1268 C CA . ARG A 1 165 ? 1.854 -5.511 -20.211 1.00 91.06 165 ARG A CA 1
ATOM 1269 C C . ARG A 1 165 ? 2.850 -4.754 -21.085 1.00 91.06 165 ARG A C 1
ATOM 1271 O O . ARG A 1 165 ? 3.291 -3.660 -20.707 1.00 91.06 165 ARG A O 1
ATOM 1278 N N . ALA A 1 166 ? 3.145 -5.329 -22.250 1.00 87.00 166 ALA A N 1
ATOM 1279 C CA . ALA A 1 166 ? 3.955 -4.711 -23.290 1.00 87.00 166 ALA A CA 1
ATOM 1280 C C . ALA A 1 166 ? 3.270 -3.467 -23.880 1.00 87.00 166 ALA A C 1
ATOM 1282 O O . ALA A 1 166 ? 2.055 -3.300 -23.786 1.00 87.00 166 ALA A O 1
ATOM 1283 N N . LEU A 1 167 ? 4.064 -2.590 -24.493 1.00 82.12 167 LEU A N 1
ATOM 1284 C CA . LEU A 1 167 ? 3.531 -1.514 -25.323 1.00 82.12 167 LEU A CA 1
ATOM 1285 C C . LEU A 1 167 ? 3.004 -2.139 -26.618 1.00 82.12 167 LEU A C 1
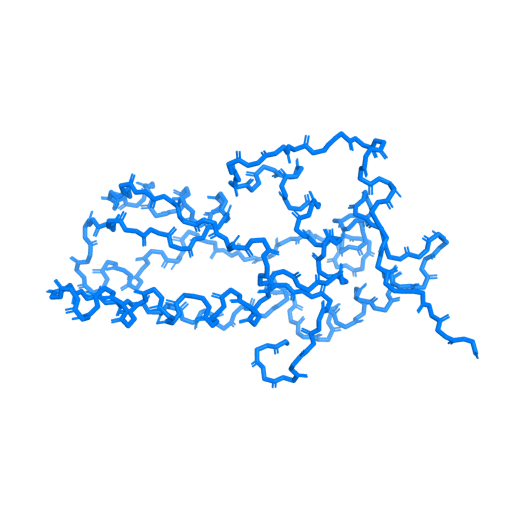ATOM 1287 O O . LEU A 1 167 ? 3.756 -2.825 -27.309 1.00 82.12 167 LEU A O 1
ATOM 1291 N N . GLU A 1 168 ? 1.728 -1.922 -26.927 1.00 71.19 168 GLU A N 1
ATOM 1292 C CA . GLU A 1 168 ? 1.229 -2.155 -28.283 1.00 71.19 168 GLU A CA 1
ATOM 1293 C C . GLU A 1 168 ? 1.913 -1.139 -29.209 1.00 71.19 168 GLU A C 1
ATOM 1295 O O . GLU A 1 168 ? 2.007 0.046 -28.869 1.00 71.19 168 GLU A O 1
ATOM 1300 N N . VAL A 1 169 ? 2.481 -1.639 -30.310 1.00 53.31 169 VAL A N 1
ATOM 1301 C CA . VAL A 1 169 ? 3.180 -0.847 -31.335 1.00 53.31 169 VAL A CA 1
ATOM 1302 C C . VAL A 1 169 ? 2.172 -0.310 -32.336 1.00 53.31 169 VAL A C 1
ATOM 1304 O O . VAL A 1 169 ? 1.327 -1.118 -32.782 1.00 53.31 169 VAL A O 1
#

Radius of gyration: 16.75 Å; Cα contacts (8 Å, |Δi|>4): 230; chains: 1; bounding box: 38×31×52 Å

Foldseek 3Di:
DCPPPDQLACPNLLVVVLVVVQVVCVVVVHGRDDDDDPCPPLVLDDVLNVVLQVQLQPDVLGNFLLCNQVSSCVRRVHRHPDPLLCVCVVVVVVVAQEDAEAAFQDPSNVVSNVVVRRHYNDYHYRDPVSRRLNNCSVVLSVVLVVGDDPDDRDDSVRRRPRHHDHDDD

Solvent-accessible s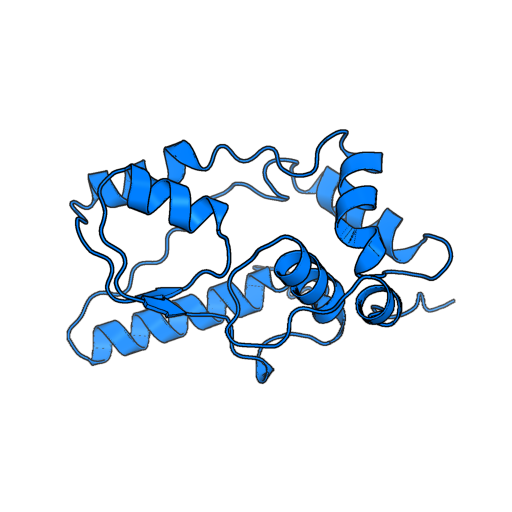urface area (backbone atoms only — not comparable to full-atom values): 9634 Å² total; per-residue (Å²): 67,76,82,79,66,49,48,65,44,54,64,32,48,49,51,54,49,47,51,51,52,23,51,50,35,40,75,74,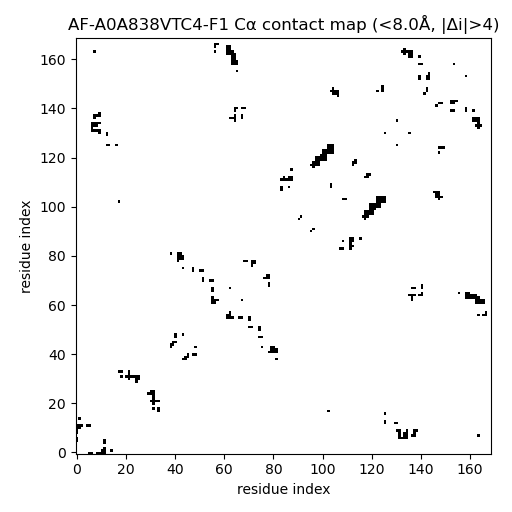74,53,81,49,83,86,84,86,77,94,49,48,55,44,50,59,32,65,69,53,41,52,52,32,53,51,52,35,49,69,37,90,90,35,25,32,12,66,50,49,58,61,43,35,24,74,72,64,78,46,77,66,65,63,74,44,77,64,60,41,54,62,42,53,73,72,66,54,52,66,39,66,72,40,77,51,34,52,45,67,57,50,52,30,31,47,76,71,65,29,47,69,74,42,73,38,62,79,61,75,88,61,53,42,76,36,13,47,21,50,51,54,34,40,36,57,73,60,27,55,68,95,68,89,67,60,54,71,70,59,25,60,69,34,61,30,75,77,79,86,129